Protein AF-A0A3B9N1J8-F1 (afdb_monomer)

Solvent-accessible surface area (backbone atoms only — not comparable to full-atom values): 4859 Å² total; per-residue (Å²): 116,72,63,64,55,55,47,31,51,56,28,54,77,34,35,94,79,65,75,37,65,62,80,82,52,71,67,54,40,51,60,69,39,67,76,53,63,65,57,66,68,42,81,44,78,43,78,62,43,57,86,29,64,55,53,49,43,43,64,75,49,44,26,90,66,34,48,80,49,75,42,62,89,54,62,74,34,61,76,69,92

Sequence (81 aa):
MYQKFKTSIAYTKNLFVTGAISQSCRSVEIEICRYIPKEDHKIIVEFGMGHGNITREILNNMAPNSKLYAFEVNKSFCDHV

Secondary structure (DSSP, 8-state):
-HHHHHHHHHHHHTHHHH--SSPPPHHHHHHHHTTS--STT-EEEEE--TTSHHHHHHHHHS-TT-EEEEE-S-HHHHTT-

pLDDT: mean 84.11, std 15.83, range [45.59, 98.0]

Radius of gyration: 13.41 Å; Cα contacts (8 Å, |Δi|>4): 102; chains: 1; bounding box: 31×21×31 Å

Mean predicted aligned error: 6.99 Å

Structure (mmCIF, N/CA/C/O backbone):
data_AF-A0A3B9N1J8-F1
#
_entry.id   AF-A0A3B9N1J8-F1
#
loop_
_atom_site.group_PDB
_atom_site.id
_atom_site.type_symbol
_atom_site.label_atom_id
_atom_site.label_alt_id
_atom_site.label_comp_id
_atom_site.label_asym_id
_atom_site.label_entity_id
_atom_site.label_seq_id
_atom_site.pdbx_PDB_ins_code
_atom_site.Cartn_x
_atom_site.Cartn_y
_atom_site.Cartn_z
_atom_site.occupancy
_atom_site.B_iso_or_equiv
_atom_site.auth_seq_id
_atom_site.auth_comp_id
_atom_site.auth_asym_id
_atom_site.auth_atom_id
_atom_site.pdbx_PDB_model_num
ATOM 1 N N . MET A 1 1 ? 17.969 -14.163 -0.181 1.00 45.59 1 MET A N 1
ATOM 2 C CA . MET A 1 1 ? 19.076 -13.507 -0.922 1.00 45.59 1 MET A CA 1
ATOM 3 C C . MET A 1 1 ? 18.771 -13.357 -2.416 1.00 45.59 1 MET A C 1
ATOM 5 O O . MET A 1 1 ? 18.922 -12.262 -2.937 1.00 45.59 1 MET A O 1
ATOM 9 N N . TYR A 1 2 ? 18.243 -14.395 -3.078 1.00 46.69 2 TYR A N 1
ATOM 10 C CA . TYR A 1 2 ? 17.860 -14.379 -4.504 1.00 46.69 2 TYR A CA 1
ATOM 11 C C . TYR A 1 2 ? 16.794 -13.333 -4.895 1.00 46.69 2 TYR A C 1
ATOM 13 O O . TYR A 1 2 ? 16.840 -12.767 -5.984 1.00 46.69 2 TYR A O 1
ATOM 21 N N . GLN A 1 3 ? 15.840 -13.061 -4.002 1.00 57.03 3 GLN A N 1
ATOM 22 C CA . GLN A 1 3 ? 14.709 -12.167 -4.273 1.00 57.03 3 GLN A CA 1
ATOM 23 C C . GLN A 1 3 ? 15.139 -10.694 -4.368 1.00 57.03 3 GLN A C 1
ATOM 25 O O . GLN A 1 3 ? 14.797 -10.023 -5.333 1.00 57.03 3 GLN A O 1
ATOM 30 N N . LYS A 1 4 ? 16.004 -10.232 -3.450 1.00 55.97 4 LYS A N 1
ATOM 31 C CA . LYS A 1 4 ? 16.523 -8.852 -3.437 1.00 55.97 4 LYS A CA 1
ATOM 32 C C . LYS A 1 4 ? 17.306 -8.499 -4.709 1.00 55.97 4 LYS A C 1
ATOM 34 O O . LYS A 1 4 ? 17.160 -7.398 -5.221 1.00 55.97 4 LYS A O 1
ATOM 39 N N . PHE A 1 5 ? 18.075 -9.446 -5.255 1.00 58.88 5 PHE A N 1
ATOM 40 C CA . PHE A 1 5 ? 18.811 -9.251 -6.511 1.00 58.88 5 PHE A CA 1
ATOM 41 C C . PHE A 1 5 ? 17.884 -9.102 -7.725 1.00 58.88 5 PHE A C 1
ATOM 43 O O . PHE A 1 5 ? 18.063 -8.181 -8.522 1.00 58.88 5 PHE A O 1
ATOM 50 N N . LYS A 1 6 ? 16.862 -9.963 -7.857 1.00 61.25 6 LYS A N 1
ATOM 51 C CA . LYS A 1 6 ? 15.849 -9.835 -8.923 1.00 61.25 6 LYS A CA 1
ATOM 52 C C . LYS A 1 6 ? 15.125 -8.491 -8.849 1.00 61.25 6 LYS A C 1
ATOM 54 O O . LYS A 1 6 ? 14.884 -7.860 -9.874 1.00 61.25 6 LYS A O 1
ATOM 59 N N . THR A 1 7 ? 14.848 -8.041 -7.635 1.00 59.84 7 THR A N 1
ATOM 60 C CA . THR A 1 7 ? 14.194 -6.770 -7.369 1.00 59.84 7 THR A CA 1
ATOM 61 C C . THR A 1 7 ? 15.059 -5.564 -7.747 1.00 59.84 7 THR A C 1
ATOM 63 O O . THR A 1 7 ? 14.575 -4.678 -8.446 1.00 59.84 7 THR A O 1
ATOM 66 N N . SER A 1 8 ? 16.347 -5.537 -7.390 1.00 59.75 8 SER A N 1
ATOM 67 C CA . SER A 1 8 ? 17.269 -4.474 -7.830 1.00 59.75 8 SER A CA 1
ATOM 68 C C . SER A 1 8 ? 17.376 -4.383 -9.357 1.00 59.75 8 SER A C 1
A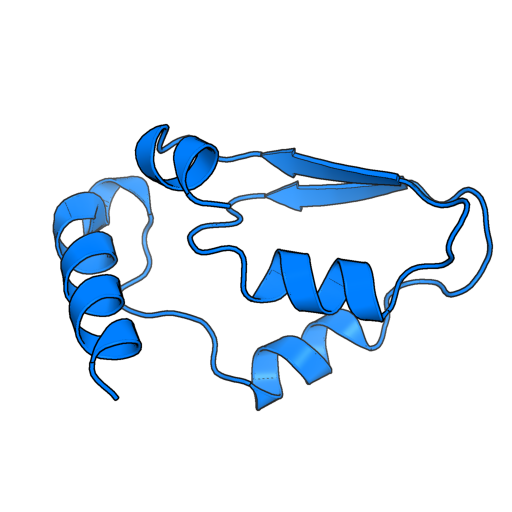TOM 70 O O . SER A 1 8 ? 17.426 -3.284 -9.907 1.00 59.75 8 SER A O 1
ATOM 72 N N . ILE A 1 9 ? 17.340 -5.521 -10.063 1.00 62.38 9 ILE A N 1
ATOM 73 C CA . ILE A 1 9 ? 17.297 -5.556 -11.535 1.00 62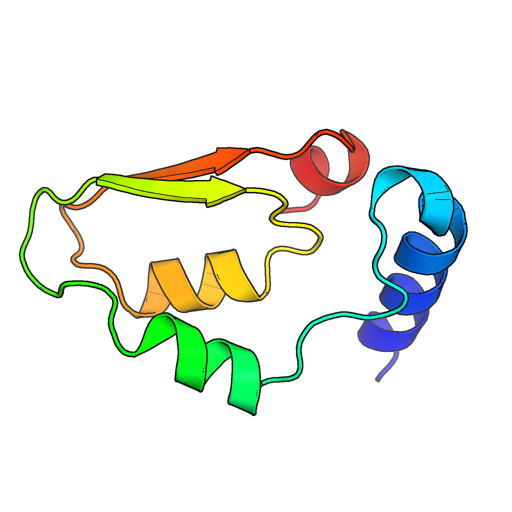.38 9 ILE A CA 1
ATOM 74 C C . ILE A 1 9 ? 15.978 -4.971 -12.062 1.00 62.38 9 ILE A C 1
ATOM 76 O O . ILE A 1 9 ? 15.999 -4.199 -13.017 1.00 62.38 9 ILE A O 1
ATOM 80 N N . ALA A 1 10 ? 14.835 -5.305 -11.456 1.00 60.94 10 ALA A N 1
ATOM 81 C CA . ALA A 1 10 ? 13.532 -4.768 -11.854 1.00 60.94 10 ALA A CA 1
ATOM 82 C C . ALA A 1 10 ? 13.429 -3.246 -11.638 1.00 60.94 10 ALA A C 1
ATOM 84 O O . ALA A 1 10 ? 12.915 -2.543 -12.507 1.00 60.94 10 ALA A O 1
ATOM 85 N N . TYR A 1 11 ? 13.969 -2.731 -10.530 1.00 59.69 11 TYR A N 1
ATOM 86 C CA . TYR A 1 11 ? 14.044 -1.293 -10.253 1.00 59.69 11 TYR A CA 1
ATOM 87 C C . TYR A 1 11 ? 14.999 -0.566 -11.204 1.00 59.69 11 TYR A C 1
ATOM 89 O O . TYR A 1 11 ? 14.643 0.462 -11.769 1.00 59.69 11 TYR A O 1
ATOM 97 N N . THR A 1 12 ? 16.171 -1.144 -11.482 1.00 59.28 12 THR A N 1
ATOM 98 C CA . THR A 1 12 ? 17.149 -0.542 -12.406 1.00 59.28 12 THR A CA 1
ATOM 99 C C . THR A 1 12 ? 16.645 -0.538 -13.854 1.00 59.28 12 THR A C 1
ATOM 101 O O . THR A 1 12 ? 16.886 0.416 -14.588 1.00 59.28 12 THR A O 1
ATOM 104 N N . LYS A 1 13 ? 15.883 -1.558 -14.275 1.00 59.78 13 LYS A N 1
ATOM 105 C CA . LYS A 1 13 ? 15.217 -1.585 -15.593 1.00 59.78 13 LYS A CA 1
ATOM 106 C C . LYS A 1 13 ? 14.148 -0.503 -15.754 1.00 59.78 13 LYS A C 1
ATOM 108 O O . LYS A 1 13 ? 13.865 -0.108 -16.878 1.00 59.78 13 LYS A O 1
ATOM 113 N N . ASN A 1 14 ? 13.578 -0.027 -14.650 1.00 59.75 14 ASN A N 1
ATOM 114 C CA . ASN A 1 14 ? 12.521 0.978 -14.634 1.00 59.75 14 ASN A CA 1
ATOM 115 C C . ASN A 1 14 ? 12.978 2.293 -13.986 1.00 59.75 14 ASN A C 1
ATOM 117 O O . ASN A 1 14 ? 12.139 3.064 -13.536 1.00 59.75 14 ASN A O 1
ATOM 121 N N . LEU A 1 15 ? 14.286 2.582 -13.962 1.00 57.88 15 LEU A N 1
ATOM 122 C CA . LEU A 1 15 ? 14.864 3.694 -13.197 1.00 57.88 15 LEU A CA 1
ATOM 123 C C . LEU A 1 15 ? 14.216 5.058 -13.499 1.00 57.88 15 LEU A C 1
ATOM 125 O O . LEU A 1 15 ? 13.983 5.849 -12.590 1.00 57.88 15 LEU A O 1
ATOM 129 N N . PHE A 1 16 ? 13.873 5.302 -14.768 1.00 56.41 16 PHE A N 1
ATOM 130 C CA . PHE A 1 16 ? 13.209 6.530 -15.224 1.00 56.41 16 PHE A CA 1
ATOM 131 C C . PHE A 1 16 ? 11.725 6.622 -14.840 1.00 56.41 16 PHE A C 1
ATOM 133 O O . PHE A 1 16 ? 11.162 7.710 -14.854 1.00 56.41 16 PHE A O 1
ATOM 140 N N . VAL A 1 17 ? 11.093 5.495 -14.505 1.00 59.72 17 VAL A N 1
ATOM 141 C CA . VAL A 1 17 ? 9.677 5.408 -14.119 1.00 59.72 17 VAL A CA 1
ATOM 142 C C . VAL A 1 17 ? 9.533 5.367 -12.599 1.00 59.72 17 VAL A C 1
ATOM 144 O O . VAL A 1 17 ? 8.639 5.996 -12.047 1.00 59.72 17 VAL A O 1
ATOM 147 N N . THR A 1 18 ? 10.415 4.638 -11.912 1.00 61.84 18 THR A N 1
ATOM 148 C CA . THR A 1 18 ? 10.278 4.342 -10.480 1.00 61.84 18 THR A CA 1
ATOM 149 C C . THR A 1 18 ? 11.168 5.208 -9.598 1.00 61.84 18 THR A C 1
ATOM 151 O O . THR A 1 18 ? 10.972 5.215 -8.388 1.00 61.84 18 THR A O 1
ATOM 154 N N . GLY A 1 19 ? 12.188 5.882 -10.151 1.00 63.28 19 GLY A N 1
ATOM 155 C CA . GLY A 1 19 ? 13.121 6.754 -9.415 1.00 63.28 19 GLY A CA 1
ATOM 156 C C . GLY A 1 19 ? 13.993 6.062 -8.351 1.00 63.28 19 GLY A C 1
ATOM 157 O O . GLY A 1 19 ? 14.933 6.661 -7.838 1.00 63.28 19 GLY A O 1
ATOM 158 N N . ALA A 1 20 ? 13.708 4.801 -8.020 1.00 66.31 20 ALA A N 1
ATOM 159 C CA . ALA A 1 20 ? 14.385 4.007 -7.004 1.00 66.31 20 ALA A CA 1
ATOM 160 C C . ALA A 1 20 ? 15.345 2.982 -7.625 1.00 66.31 20 ALA A C 1
ATOM 162 O O . ALA A 1 20 ? 15.023 2.342 -8.624 1.00 66.31 20 ALA A O 1
ATOM 163 N N . ILE A 1 21 ? 16.507 2.791 -6.989 1.00 62.91 21 ILE A N 1
ATOM 164 C CA . ILE A 1 21 ? 17.532 1.795 -7.369 1.00 62.91 21 ILE A CA 1
ATOM 165 C C . ILE A 1 21 ? 17.360 0.490 -6.558 1.00 62.91 21 ILE A C 1
ATOM 167 O O . ILE A 1 21 ? 17.772 -0.593 -6.982 1.00 62.91 21 ILE A O 1
ATOM 171 N N . SER A 1 22 ? 16.724 0.565 -5.385 1.00 69.06 22 SER A N 1
ATOM 172 C CA . SER A 1 22 ? 16.508 -0.566 -4.476 1.00 69.06 22 SER A CA 1
ATOM 173 C C . SER A 1 22 ? 15.248 -0.394 -3.625 1.00 69.06 22 SER A C 1
ATOM 175 O O . SER A 1 22 ? 14.732 0.712 -3.490 1.00 69.06 22 SER A O 1
ATOM 177 N N . GLN A 1 23 ? 14.790 -1.483 -2.997 1.00 77.81 23 GLN A N 1
ATOM 178 C CA . GLN A 1 23 ? 13.742 -1.433 -1.969 1.00 77.81 23 GLN A C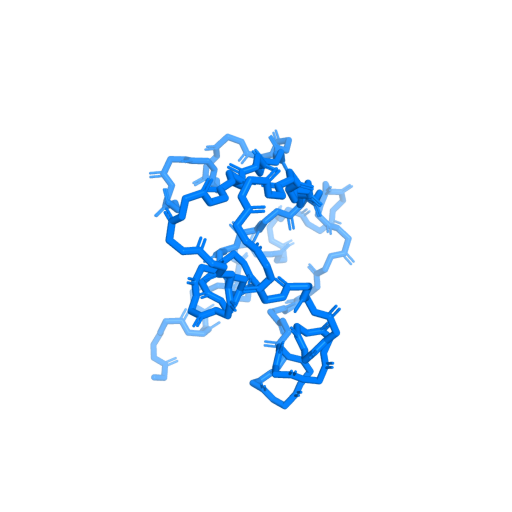A 1
ATOM 179 C C . GLN A 1 23 ? 14.199 -0.668 -0.723 1.00 77.81 23 GLN A C 1
ATOM 181 O O . GLN A 1 23 ? 15.392 -0.646 -0.404 1.00 77.81 23 GLN A O 1
ATOM 186 N N . SER A 1 24 ? 13.227 -0.148 0.028 1.00 82.88 24 SER A N 1
ATOM 187 C CA . SER A 1 24 ? 13.422 0.292 1.410 1.00 82.88 24 SER A CA 1
ATOM 188 C C . SER A 1 24 ? 13.994 -0.841 2.265 1.00 82.88 24 SER A C 1
ATOM 190 O O . SER A 1 24 ? 13.690 -2.018 2.065 1.00 82.88 24 SER A O 1
ATOM 192 N N . CYS A 1 25 ? 14.856 -0.499 3.221 1.00 88.38 25 CYS A N 1
ATOM 193 C CA . CYS A 1 25 ? 15.327 -1.466 4.204 1.00 88.38 25 CYS A CA 1
ATOM 194 C C . CYS A 1 25 ? 14.285 -1.657 5.315 1.00 88.38 25 CYS A C 1
ATOM 196 O O . CYS A 1 25 ? 13.470 -0.776 5.587 1.00 88.38 25 CYS A O 1
ATOM 198 N N . ARG A 1 26 ? 14.354 -2.800 6.007 1.00 89.62 26 ARG A N 1
ATOM 199 C CA . ARG A 1 26 ? 13.362 -3.181 7.021 1.00 89.62 26 ARG A CA 1
ATOM 200 C C . ARG A 1 26 ? 13.208 -2.155 8.149 1.00 89.62 26 ARG A C 1
ATOM 202 O O . ARG A 1 26 ? 12.101 -1.946 8.628 1.00 89.62 26 ARG A O 1
ATOM 209 N N . SER A 1 27 ? 14.299 -1.518 8.576 1.00 94.31 27 SER A N 1
ATOM 210 C CA . SER A 1 27 ? 14.243 -0.478 9.609 1.00 94.31 27 SER A CA 1
ATOM 211 C C . SER A 1 27 ? 13.450 0.742 9.146 1.00 94.31 27 SER A C 1
ATOM 213 O O . SER A 1 27 ? 12.650 1.255 9.917 1.00 94.31 27 SER A O 1
ATOM 215 N N . VAL A 1 28 ? 13.611 1.162 7.888 1.00 92.25 28 VAL A N 1
ATOM 216 C CA . VAL A 1 28 ? 12.840 2.270 7.302 1.00 92.25 28 VAL A CA 1
ATOM 217 C C . VAL A 1 28 ? 11.367 1.901 7.159 1.00 92.25 28 VAL A C 1
ATOM 219 O O . VAL A 1 28 ? 10.520 2.722 7.490 1.00 92.25 28 VAL A O 1
ATOM 222 N N . GLU A 1 29 ? 11.058 0.675 6.722 1.00 94.19 29 GLU A N 1
ATOM 223 C CA . GLU A 1 29 ? 9.674 0.182 6.640 1.00 94.19 29 GLU A CA 1
ATOM 224 C C . GLU A 1 29 ? 8.961 0.291 7.999 1.00 94.19 29 GLU A C 1
ATOM 226 O O . GLU A 1 29 ? 7.881 0.863 8.089 1.00 94.19 29 GLU A O 1
ATOM 231 N N . ILE A 1 30 ? 9.593 -0.195 9.071 1.00 95.19 30 ILE A N 1
ATOM 232 C CA . ILE A 1 30 ? 9.033 -0.133 10.431 1.00 95.19 30 ILE A CA 1
ATOM 233 C C . ILE A 1 30 ? 8.926 1.320 10.915 1.00 95.19 30 ILE A C 1
ATOM 235 O O . ILE A 1 30 ? 7.911 1.711 11.491 1.00 95.19 30 ILE A O 1
ATOM 239 N N . GLU A 1 31 ? 9.971 2.123 10.696 1.00 96.19 31 GLU A N 1
ATOM 240 C CA . GLU A 1 31 ? 10.032 3.515 11.149 1.00 96.19 31 GLU A CA 1
ATOM 241 C C . GLU A 1 31 ? 8.904 4.352 10.558 1.00 96.19 31 GLU A C 1
ATOM 243 O O . GLU A 1 31 ? 8.219 5.061 11.287 1.00 96.19 31 GLU A O 1
ATOM 248 N N . ILE A 1 32 ? 8.700 4.272 9.243 1.00 93.88 32 ILE A N 1
ATOM 249 C CA . ILE A 1 32 ? 7.710 5.106 8.565 1.00 93.88 32 ILE A CA 1
ATOM 250 C C . ILE A 1 32 ? 6.282 4.660 8.902 1.00 93.88 32 ILE A C 1
ATOM 252 O O . ILE A 1 32 ? 5.396 5.496 9.074 1.00 93.88 32 ILE A O 1
ATOM 256 N N . CYS A 1 33 ? 6.061 3.353 9.076 1.00 96.31 33 CYS A N 1
ATOM 257 C CA . CYS A 1 33 ? 4.746 2.792 9.373 1.00 96.31 33 CYS A CA 1
ATOM 258 C C . CYS A 1 33 ? 4.340 2.887 10.853 1.00 96.31 33 CYS A C 1
ATOM 260 O O . CYS A 1 33 ? 3.169 2.660 11.165 1.00 96.31 33 CYS A O 1
ATOM 262 N N . ARG A 1 34 ? 5.242 3.261 11.776 1.00 96.00 34 ARG A N 1
ATOM 263 C CA . ARG A 1 34 ? 4.910 3.337 13.215 1.00 96.00 34 ARG A CA 1
ATOM 264 C C . ARG A 1 34 ? 3.800 4.341 13.540 1.00 96.00 34 ARG A C 1
ATOM 266 O O . ARG A 1 34 ? 3.141 4.207 14.565 1.00 96.00 34 ARG A O 1
ATOM 273 N N . TYR A 1 35 ? 3.633 5.360 12.697 1.00 93.81 35 TYR A N 1
ATOM 274 C CA . TYR A 1 35 ? 2.681 6.454 12.904 1.00 93.81 35 TYR A CA 1
ATOM 275 C C . TYR A 1 35 ? 1.316 6.187 12.262 1.00 93.81 35 TYR A C 1
ATOM 277 O O . TYR A 1 35 ? 0.447 7.057 12.286 1.00 93.81 35 TYR A O 1
ATOM 285 N N . ILE A 1 36 ? 1.117 5.003 11.673 1.00 95.44 36 ILE A N 1
ATOM 286 C CA . ILE A 1 36 ? -0.172 4.625 11.098 1.00 95.44 36 ILE A CA 1
ATOM 287 C C . ILE A 1 36 ? -1.209 4.546 12.228 1.00 95.44 36 ILE A C 1
ATOM 289 O O . ILE A 1 36 ? -0.983 3.814 13.200 1.00 95.44 36 ILE A O 1
ATOM 293 N N . PRO A 1 37 ? -2.338 5.272 12.114 1.00 92.62 37 PRO A N 1
ATOM 294 C CA . PRO A 1 37 ? -3.367 5.262 13.140 1.00 92.62 37 PRO A CA 1
ATOM 295 C C . PRO A 1 37 ? -3.925 3.849 13.35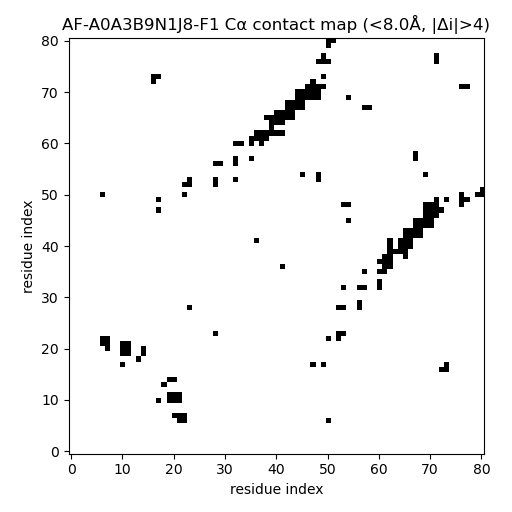7 1.00 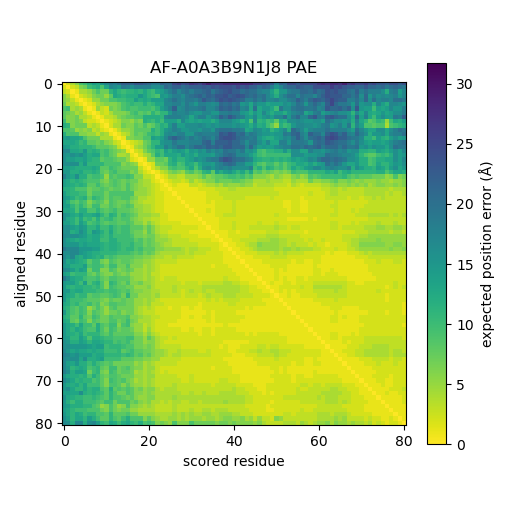92.62 37 PRO A C 1
ATOM 297 O O . PRO A 1 37 ? -4.127 3.089 12.406 1.00 92.62 37 PRO A O 1
ATOM 300 N N . LYS A 1 38 ? -4.148 3.496 14.626 1.00 93.25 38 LYS A N 1
ATOM 301 C CA . LYS A 1 38 ? -4.590 2.157 15.053 1.00 93.25 38 LYS A CA 1
ATOM 302 C C . LYS A 1 38 ? -6.099 2.066 15.271 1.00 93.25 38 LYS A C 1
ATOM 304 O O . LYS A 1 38 ? -6.592 1.002 15.628 1.00 93.25 38 LYS A O 1
ATOM 309 N N . GLU A 1 39 ? -6.828 3.163 15.090 1.00 96.12 39 GLU A N 1
ATOM 310 C CA . GLU A 1 39 ? -8.283 3.157 15.171 1.00 96.12 39 GLU A CA 1
ATOM 311 C C . GLU A 1 39 ? -8.897 2.564 13.896 1.00 96.12 39 GLU A C 1
ATOM 313 O O . GLU A 1 39 ? -8.311 2.611 12.811 1.00 96.12 39 GLU A O 1
ATOM 318 N N . ASP A 1 40 ? -10.102 2.017 14.029 1.00 96.25 40 ASP A N 1
ATOM 319 C CA . ASP A 1 40 ? -10.852 1.471 12.904 1.00 96.25 40 ASP A CA 1
ATOM 320 C C . ASP A 1 40 ? -11.339 2.554 11.928 1.00 96.25 40 ASP A C 1
ATOM 322 O O . ASP A 1 40 ? -11.374 3.752 12.228 1.00 96.25 40 ASP A O 1
ATOM 326 N N . HIS A 1 41 ? -11.741 2.102 10.737 1.00 97.31 41 HIS A N 1
ATOM 327 C CA . HIS A 1 41 ? -12.358 2.920 9.689 1.00 97.31 41 HIS A CA 1
ATOM 328 C C . HIS A 1 41 ? -11.476 4.056 9.153 1.00 97.31 41 HIS A C 1
ATOM 330 O O . HIS A 1 41 ? -11.973 5.069 8.656 1.00 97.31 41 HIS A O 1
ATOM 336 N N . LYS A 1 42 ? -10.154 3.884 9.204 1.00 97.75 42 LYS A N 1
ATOM 337 C CA . LYS A 1 42 ? -9.201 4.787 8.556 1.00 97.75 42 LYS A CA 1
ATOM 338 C C . LYS A 1 42 ? -9.047 4.434 7.086 1.00 97.75 42 LYS A C 1
ATOM 340 O O . LYS A 1 42 ? -9.167 3.278 6.680 1.00 97.75 42 LYS A O 1
ATOM 345 N N . ILE A 1 43 ? -8.754 5.454 6.290 1.00 97.75 43 ILE A N 1
ATOM 346 C CA . ILE A 1 43 ? -8.384 5.307 4.886 1.00 97.75 43 ILE A CA 1
ATOM 347 C C . ILE A 1 43 ? -6.910 5.672 4.772 1.00 97.75 43 ILE A C 1
ATOM 349 O O . ILE A 1 43 ? -6.515 6.778 5.138 1.00 97.75 43 ILE A O 1
ATOM 353 N N . ILE A 1 44 ? -6.113 4.734 4.276 1.00 97.56 44 ILE A N 1
ATOM 354 C CA . ILE A 1 44 ? -4.681 4.892 4.044 1.00 97.56 44 ILE A CA 1
ATOM 355 C C . ILE A 1 44 ? -4.460 4.870 2.535 1.00 97.56 44 ILE A C 1
ATOM 357 O O . ILE A 1 44 ? -5.033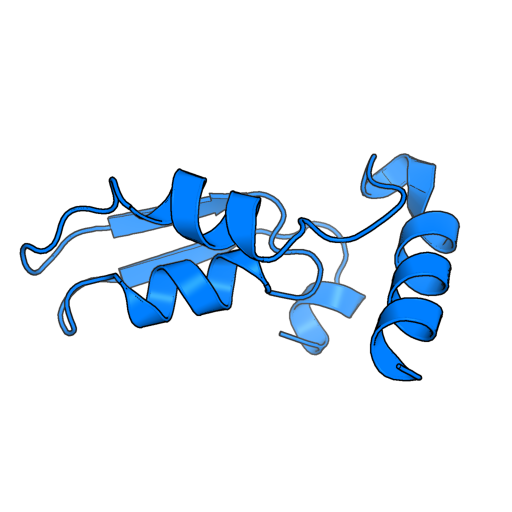 4.036 1.831 1.00 97.56 44 ILE A O 1
ATOM 361 N N . VAL A 1 45 ? -3.647 5.799 2.040 1.00 97.69 45 VAL A N 1
ATOM 362 C CA . VAL A 1 45 ? -3.288 5.890 0.624 1.00 97.69 45 VAL A CA 1
ATOM 363 C C . VAL A 1 45 ? -1.782 5.719 0.493 1.00 97.69 45 VAL A C 1
ATOM 365 O O . VAL A 1 45 ? -1.018 6.466 1.100 1.00 97.69 45 VAL A O 1
ATOM 368 N N . GLU A 1 46 ? -1.367 4.738 -0.300 1.00 95.62 46 GLU A N 1
ATOM 369 C CA . GLU A 1 46 ? 0.027 4.485 -0.650 1.00 95.62 46 GLU A CA 1
ATOM 370 C C . GLU A 1 46 ? 0.265 4.855 -2.116 1.00 95.62 46 GLU A C 1
ATOM 372 O O . GLU A 1 46 ? -0.447 4.402 -3.013 1.00 95.62 46 GLU A O 1
ATOM 377 N N . PHE A 1 47 ? 1.293 5.666 -2.363 1.00 93.62 47 PHE A N 1
ATOM 378 C CA . PHE A 1 47 ? 1.742 6.016 -3.707 1.00 93.62 47 PHE A CA 1
ATOM 379 C C . PHE A 1 47 ? 3.067 5.316 -4.006 1.00 93.62 47 PHE A C 1
ATOM 381 O O . PHE A 1 47 ? 4.036 5.497 -3.273 1.00 93.62 47 PHE A O 1
ATOM 388 N N . GLY A 1 48 ? 3.112 4.555 -5.098 1.00 90.38 48 GLY A N 1
ATOM 389 C CA . GLY A 1 48 ? 4.305 3.841 -5.549 1.00 90.38 48 GLY A CA 1
ATOM 390 C C . GLY A 1 48 ? 4.636 2.630 -4.680 1.00 90.38 48 GLY A C 1
ATOM 391 O O . GLY A 1 48 ? 5.719 2.570 -4.098 1.00 90.38 48 GLY A O 1
ATOM 392 N N . MET A 1 49 ? 3.721 1.656 -4.592 1.00 91.75 49 MET A N 1
ATOM 393 C CA . MET A 1 49 ? 3.938 0.448 -3.775 1.00 91.75 49 MET A CA 1
ATOM 394 C C . MET A 1 49 ? 5.165 -0.367 -4.205 1.00 91.75 49 MET A C 1
ATOM 396 O O . MET A 1 49 ? 5.748 -1.094 -3.394 1.00 91.75 49 MET A O 1
ATOM 400 N N . GLY A 1 50 ? 5.594 -0.262 -5.470 1.00 89.31 50 GLY A N 1
ATOM 401 C CA . GLY A 1 50 ? 6.722 -1.025 -5.982 1.00 89.31 50 GLY A CA 1
ATOM 402 C C . GLY A 1 50 ? 6.529 -2.527 -5.754 1.00 89.31 50 GLY A C 1
ATOM 403 O O . GLY A 1 50 ? 5.590 -3.127 -6.248 1.00 89.31 50 GLY A O 1
ATOM 404 N N . HIS A 1 51 ? 7.409 -3.155 -4.975 1.00 89.06 51 HIS A N 1
ATOM 405 C CA . HIS A 1 51 ? 7.308 -4.583 -4.638 1.00 89.06 51 HIS A CA 1
ATOM 406 C C . HIS A 1 51 ? 6.496 -4.876 -3.358 1.00 89.06 51 HIS A C 1
ATOM 408 O O . HIS A 1 51 ? 6.565 -5.984 -2.826 1.00 89.06 51 HIS A O 1
ATOM 414 N N . GLY A 1 52 ? 5.785 -3.888 -2.812 1.00 91.88 52 GLY A N 1
ATOM 415 C CA . GLY A 1 52 ? 4.841 -4.083 -1.711 1.00 91.88 52 GLY A CA 1
ATOM 416 C C . GLY A 1 52 ? 5.463 -4.210 -0.317 1.00 91.88 52 GLY A C 1
ATOM 417 O O . GLY A 1 52 ? 4.822 -4.709 0.608 1.00 91.88 52 GLY A O 1
ATOM 418 N N . ASN A 1 53 ? 6.721 -3.800 -0.129 1.00 92.75 53 ASN A N 1
ATOM 419 C CA . ASN A 1 53 ? 7.372 -3.856 1.186 1.00 92.75 53 ASN A CA 1
ATOM 420 C C . ASN A 1 53 ? 6.680 -2.938 2.206 1.00 92.75 53 ASN A C 1
ATOM 422 O O . ASN A 1 53 ? 6.382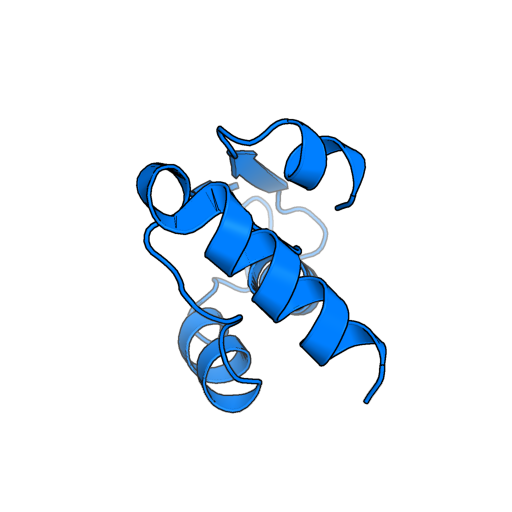 -3.367 3.320 1.00 92.75 53 ASN A O 1
ATOM 426 N N . ILE A 1 54 ? 6.416 -1.690 1.805 1.00 94.94 54 ILE A N 1
ATOM 427 C CA . ILE A 1 54 ? 5.700 -0.712 2.628 1.00 94.94 54 ILE A CA 1
ATOM 428 C C . ILE A 1 54 ? 4.228 -1.107 2.739 1.00 94.94 54 ILE A C 1
ATOM 430 O O . ILE A 1 54 ? 3.731 -1.180 3.857 1.00 94.94 54 ILE A O 1
ATOM 434 N N . THR A 1 55 ? 3.579 -1.500 1.638 1.00 96.25 55 THR A N 1
ATOM 435 C CA . THR A 1 55 ? 2.223 -2.083 1.630 1.00 96.25 55 THR A CA 1
ATOM 436 C C . THR A 1 55 ? 2.042 -3.147 2.708 1.00 96.25 55 THR A C 1
ATOM 438 O O . THR A 1 55 ? 1.118 -3.077 3.514 1.00 96.25 55 THR A O 1
ATOM 441 N N . ARG A 1 56 ? 2.960 -4.116 2.785 1.00 96.12 56 ARG A N 1
ATOM 442 C CA . ARG A 1 56 ? 2.919 -5.182 3.791 1.00 96.12 56 ARG A CA 1
ATOM 443 C C . ARG A 1 56 ? 3.025 -4.641 5.208 1.00 96.12 56 ARG A C 1
ATOM 445 O O . ARG A 1 56 ? 2.31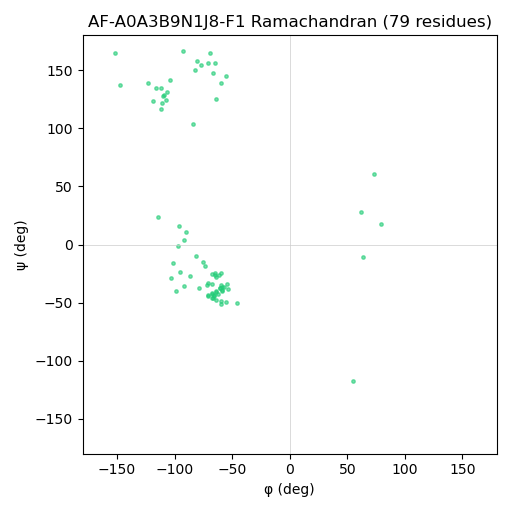2 -5.105 6.091 1.00 96.12 56 ARG A O 1
ATOM 452 N N . GLU A 1 57 ? 3.914 -3.682 5.438 1.00 97.19 57 GLU A N 1
ATOM 453 C CA . GLU A 1 57 ? 4.075 -3.099 6.765 1.00 97.19 57 GLU A CA 1
ATOM 454 C C . GLU A 1 57 ? 2.882 -2.221 7.163 1.00 97.19 57 GLU A C 1
ATOM 456 O O . GLU A 1 57 ? 2.485 -2.244 8.327 1.00 97.19 57 GLU A O 1
ATOM 461 N N . ILE A 1 58 ? 2.247 -1.532 6.212 1.00 97.31 58 ILE A N 1
ATOM 462 C CA . ILE A 1 58 ? 0.971 -0.844 6.427 1.00 97.31 58 ILE A CA 1
ATOM 463 C C . ILE A 1 58 ? -0.098 -1.853 6.851 1.00 97.31 58 ILE A C 1
ATOM 465 O O . ILE A 1 58 ? -0.729 -1.654 7.887 1.00 97.31 58 ILE A O 1
ATOM 469 N N . LEU A 1 59 ? -0.268 -2.948 6.103 1.00 96.69 59 LEU A N 1
ATOM 470 C CA . LEU A 1 59 ? -1.261 -3.991 6.392 1.00 96.69 59 LEU A CA 1
ATOM 471 C C . LEU A 1 59 ? -1.039 -4.647 7.763 1.00 96.69 59 LEU A C 1
ATOM 473 O O . LEU A 1 59 ? -2.000 -4.910 8.478 1.00 96.69 59 LEU A O 1
ATOM 477 N N . ASN A 1 60 ? 0.219 -4.853 8.164 1.00 96.19 60 ASN A N 1
ATOM 478 C CA . ASN A 1 60 ? 0.561 -5.374 9.491 1.00 96.19 60 ASN A CA 1
ATOM 479 C C . ASN A 1 60 ? 0.233 -4.394 10.628 1.00 96.19 60 ASN A C 1
ATOM 481 O O . ASN A 1 60 ? 0.079 -4.811 11.776 1.00 96.19 60 ASN A O 1
ATOM 485 N N . ASN A 1 61 ? 0.195 -3.092 10.337 1.00 96.31 61 ASN A N 1
ATOM 486 C CA . ASN A 1 61 ? 0.028 -2.052 11.344 1.00 96.31 61 ASN A CA 1
ATOM 487 C C . ASN A 1 61 ? -1.384 -1.468 11.402 1.00 96.31 61 ASN A C 1
ATOM 489 O O . ASN A 1 61 ? -1.762 -0.975 12.463 1.00 96.31 61 ASN A O 1
ATOM 493 N N . MET A 1 62 ? -2.134 -1.458 10.307 1.00 97.06 62 MET A N 1
ATOM 494 C CA . MET A 1 62 ? -3.451 -0.833 10.262 1.00 97.06 62 MET A CA 1
ATOM 495 C C . MET A 1 62 ? -4.498 -1.624 11.053 1.00 97.06 62 MET A C 1
ATOM 497 O O . MET A 1 62 ? -4.378 -2.831 11.255 1.00 97.06 62 MET A O 1
ATOM 501 N N . ALA A 1 63 ? -5.553 -0.933 11.479 1.00 97.31 63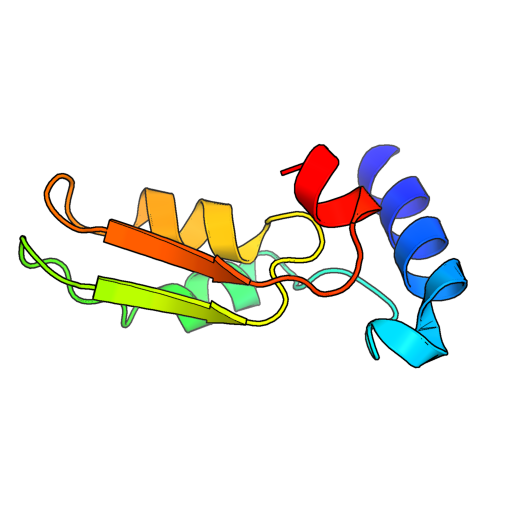 ALA A N 1
ATOM 502 C CA . ALA A 1 63 ? -6.701 -1.581 12.100 1.00 97.31 63 ALA A CA 1
ATOM 503 C C . ALA A 1 63 ? -7.458 -2.473 11.089 1.00 97.31 63 ALA A C 1
ATOM 505 O O . ALA A 1 63 ? -7.523 -2.131 9.902 1.00 97.31 63 ALA A O 1
ATOM 506 N N . PRO A 1 64 ? -8.062 -3.590 11.529 1.00 95.31 64 PRO A N 1
ATOM 507 C CA . PRO A 1 64 ? -8.699 -4.561 10.640 1.00 95.31 64 PRO A CA 1
ATOM 508 C C . PRO A 1 64 ? -9.902 -4.005 9.865 1.00 95.31 64 PRO A C 1
ATOM 510 O O . PRO A 1 64 ? -10.159 -4.473 8.759 1.00 95.31 64 PRO A O 1
ATOM 513 N N . ASN A 1 65 ? -10.620 -2.999 10.388 1.00 97.12 65 ASN A N 1
ATOM 514 C CA . ASN A 1 65 ? -11.751 -2.382 9.681 1.00 97.12 65 ASN A CA 1
ATOM 515 C C . ASN A 1 65 ? -11.365 -1.100 8.922 1.00 97.12 65 ASN A C 1
ATOM 517 O O . ASN A 1 65 ? -12.235 -0.301 8.553 1.00 97.12 65 ASN A O 1
ATOM 521 N N . SER A 1 66 ? -10.069 -0.878 8.709 1.00 97.88 66 SER A N 1
ATOM 522 C CA . SER A 1 66 ? -9.538 0.206 7.882 1.00 97.88 66 SER A CA 1
ATOM 523 C C . SER A 1 66 ? -9.315 -0.265 6.440 1.00 97.88 66 SER A C 1
ATOM 525 O O . SER A 1 66 ? -9.346 -1.457 6.141 1.00 97.88 66 SER A O 1
ATOM 527 N N . LYS A 1 67 ? -9.097 0.672 5.514 1.00 98.00 67 LYS A N 1
ATOM 528 C CA . LYS A 1 67 ? -8.847 0.379 4.093 1.00 98.00 67 LYS A CA 1
ATOM 529 C C . LYS A 1 67 ? -7.522 0.972 3.631 1.00 98.00 67 LYS A C 1
ATOM 531 O O . LYS A 1 67 ? -7.219 2.119 3.953 1.00 98.00 67 LYS A O 1
ATOM 536 N N . LEU A 1 68 ? -6.784 0.208 2.831 1.00 97.81 68 LEU A N 1
ATOM 537 C CA . LEU A 1 68 ? -5.590 0.655 2.118 1.00 97.81 68 LEU A CA 1
ATOM 538 C C . LEU A 1 68 ? -5.889 0.727 0.617 1.00 97.81 68 LEU A C 1
ATOM 540 O O . LEU A 1 68 ? -6.350 -0.251 0.034 1.00 97.81 68 LEU A O 1
ATOM 544 N N . TYR A 1 69 ? -5.599 1.871 0.001 1.00 97.88 69 TYR A N 1
ATOM 545 C CA . TYR A 1 69 ? -5.560 2.035 -1.451 1.00 97.88 69 TYR A CA 1
ATOM 546 C C . TYR A 1 69 ? -4.116 2.271 -1.887 1.00 97.88 69 TYR A C 1
ATOM 548 O O . TYR A 1 69 ? -3.517 3.275 -1.502 1.00 97.88 69 TYR A O 1
ATOM 556 N N . ALA A 1 70 ? -3.568 1.358 -2.686 1.00 96.06 70 ALA A N 1
ATOM 557 C CA . ALA A 1 70 ? -2.225 1.469 -3.239 1.00 96.06 70 ALA A CA 1
ATOM 558 C C . ALA A 1 70 ? -2.291 1.809 -4.731 1.00 96.06 70 ALA A C 1
ATOM 560 O O . ALA A 1 70 ? -3.027 1.181 -5.493 1.00 96.06 70 ALA A O 1
ATOM 561 N N . PHE A 1 71 ? -1.518 2.809 -5.143 1.00 94.69 71 PHE A N 1
ATOM 562 C CA . PHE A 1 71 ? -1.439 3.269 -6.524 1.00 94.69 71 PHE A CA 1
ATOM 563 C C . PHE A 1 71 ? -0.035 3.049 -7.068 1.00 94.69 71 PHE A C 1
ATOM 565 O O . PHE A 1 71 ? 0.954 3.393 -6.424 1.00 94.69 71 PHE A O 1
ATOM 572 N N . GLU A 1 72 ? 0.055 2.515 -8.280 1.00 91.06 72 GLU A N 1
ATOM 573 C CA . GLU A 1 72 ? 1.318 2.243 -8.955 1.00 91.06 72 GLU A CA 1
ATOM 574 C C . GLU A 1 72 ? 1.142 2.424 -10.463 1.00 91.06 72 GLU A C 1
ATOM 576 O O . GLU A 1 72 ? 0.129 2.032 -11.044 1.00 91.06 72 GLU A O 1
ATOM 581 N N . VAL A 1 73 ? 2.124 3.072 -11.087 1.00 89.75 73 VAL A N 1
ATOM 582 C CA . VAL A 1 73 ? 2.115 3.369 -12.525 1.00 89.75 73 VAL A CA 1
ATOM 583 C C . VAL A 1 73 ? 2.689 2.206 -13.328 1.00 89.75 73 VAL A C 1
ATOM 585 O O . VAL A 1 73 ? 2.324 1.998 -14.486 1.00 89.75 73 VAL A O 1
ATOM 588 N N . ASN A 1 74 ? 3.577 1.419 -12.718 1.00 85.25 74 ASN A N 1
ATOM 589 C CA . ASN A 1 74 ? 4.141 0.232 -13.327 1.00 85.25 74 ASN A CA 1
ATOM 590 C C . ASN A 1 74 ? 3.211 -0.971 -13.142 1.00 85.25 74 ASN A C 1
ATOM 592 O O . ASN A 1 74 ? 3.191 -1.620 -12.098 1.00 85.25 74 ASN A O 1
ATOM 596 N N . LYS A 1 75 ? 2.507 -1.339 -14.211 1.00 88.38 75 LYS A N 1
ATOM 597 C CA . LYS A 1 75 ? 1.571 -2.469 -14.203 1.00 88.38 75 LYS A CA 1
ATOM 598 C C . LYS A 1 75 ? 2.189 -3.794 -13.737 1.00 88.38 75 LYS A C 1
ATOM 600 O O . LYS A 1 75 ? 1.519 -4.557 -13.057 1.00 88.38 75 LYS A O 1
ATOM 605 N N . SER A 1 76 ? 3.470 -4.045 -14.027 1.00 86.81 76 SER A N 1
ATOM 606 C CA . SER A 1 76 ? 4.133 -5.285 -13.587 1.00 86.81 76 SER A CA 1
ATOM 607 C C . SER A 1 76 ? 4.265 -5.395 -12.066 1.00 86.81 76 SER A C 1
ATOM 609 O O . SER A 1 76 ? 4.314 -6.499 -11.533 1.00 86.81 76 SER A O 1
ATOM 611 N N . PHE A 1 77 ? 4.308 -4.260 -11.368 1.00 88.06 77 PHE A N 1
ATOM 612 C CA . PHE A 1 77 ? 4.278 -4.210 -9.912 1.00 88.06 77 PHE A CA 1
ATOM 613 C C . PHE A 1 77 ? 2.859 -4.392 -9.379 1.00 88.06 77 PHE A C 1
ATOM 615 O O . PHE A 1 77 ? 2.681 -5.129 -8.417 1.00 88.06 77 PHE A O 1
ATOM 622 N N . CYS A 1 78 ? 1.849 -3.838 -10.056 1.00 89.31 78 CYS A N 1
ATOM 623 C CA . CYS A 1 78 ? 0.447 -4.118 -9.735 1.00 89.31 78 CYS A CA 1
ATOM 624 C C . CYS A 1 78 ? 0.099 -5.606 -9.834 1.00 89.31 78 CYS A C 1
ATOM 626 O O . CYS A 1 78 ? -0.628 -6.107 -8.991 1.00 89.31 78 CYS A O 1
ATOM 628 N N . ASP A 1 79 ? 0.626 -6.310 -10.837 1.00 90.12 79 ASP A N 1
ATOM 629 C CA . ASP A 1 79 ? 0.367 -7.743 -11.022 1.00 90.12 79 ASP A CA 1
ATOM 630 C C . ASP A 1 79 ? 1.153 -8.627 -10.027 1.00 90.12 79 ASP A C 1
ATOM 632 O O . ASP A 1 79 ? 0.880 -9.821 -9.899 1.00 90.12 79 ASP A O 1
ATOM 636 N N . HIS A 1 80 ? 2.172 -8.071 -9.360 1.00 87.56 80 HIS A N 1
ATOM 637 C CA . HIS A 1 80 ? 3.048 -8.799 -8.441 1.00 87.56 80 HIS A CA 1
ATOM 638 C C . HIS A 1 80 ? 2.582 -8.761 -6.979 1.00 87.56 80 HIS A C 1
ATOM 640 O O . HIS A 1 80 ? 2.840 -9.725 -6.251 1.00 87.56 80 HIS A O 1
ATOM 646 N N . VAL A 1 81 ? 2.008 -7.631 -6.556 1.00 85.62 81 VAL A N 1
ATOM 647 C CA . VAL A 1 81 ? 1.717 -7.284 -5.153 1.00 85.62 81 VAL A CA 1
ATOM 648 C C . VAL A 1 81 ? 0.320 -7.722 -4.725 1.00 85.62 81 VAL A C 1
ATOM 650 O O . VAL A 1 81 ? -0.578 -7.813 -5.587 1.00 85.62 81 VAL A O 1
#

Nearest PDB structures (foldseek):
  3mb5-assembly1_A  TM=8.175E-01  e=3.734E-02  Pyrococcus abyssi
  2pwy-assembly1_A  TM=8.454E-01  e=1.431E-01  Thermus thermophilus HB27
  5x7f-assembly1_A-2  TM=7.071E-01  e=7.311E-02  Mycobacterium tuberculosis H37Rv
  5c0o-assembly1_G  TM=8.464E-01  e=3.667E-01  Thermus thermophilus HB27
  4pca-assembly2_B  TM=7.851E-01  e=8.783E-01  Anaplasma phagocytophilum str. HGE1

Foldseek 3Di:
DVVQVVLLVVCVVCCVFQVDNGDDDPVVLLVVLVPADADAAAEAEAERCRQVSNVVSNVVRYHPRYDYDYDHPDVVSVVRD